Protein AF-A0A9D8ZMY1-F1 (afdb_monomer)

Nearest PDB structures (foldseek):
  2f09-assembly1_A  TM=7.467E-01  e=1.818E-03  Escherichia coli K-12
  3f6z-assembly1_B  TM=6.304E-01  e=6.529E-04  Pseudomonas aeruginosa
  4mis-assembly1_A  TM=6.567E-01  e=2.381E-03  Brucella abortus bv. 1 str. 9-941
  3pve-assembly2_B  TM=3.064E-01  e=1.052E+00  Mus musculus

Sequence (88 aa):
MTASLFAGGGPATDYIYECDGTAPVVARFLDGEVKLRIGVREVVLPQGRSGSGARYTDGKMVFWIKGRNATFDTGDGSQRKCRVTDRG

Structure (mmCIF, N/CA/C/O backbone):
data_AF-A0A9D8ZMY1-F1
#
_entry.id   AF-A0A9D8ZMY1-F1
#
loop_
_atom_site.group_PDB
_atom_site.id
_atom_site.type_symbol
_atom_site.label_atom_id
_atom_site.label_alt_id
_atom_site.label_comp_id
_atom_site.label_asym_id
_atom_site.label_entity_id
_atom_site.label_seq_id
_atom_site.pdbx_PDB_ins_code
_atom_site.Cartn_x
_atom_site.Cartn_y
_atom_site.Cartn_z
_atom_site.occupancy
_atom_site.B_iso_or_equiv
_atom_site.auth_seq_id
_atom_site.auth_comp_id
_atom_site.auth_asym_id
_atom_site.auth_atom_id
_atom_site.pdbx_PDB_model_num
ATOM 1 N N . MET A 1 1 ? -11.731 -37.614 -18.075 1.00 53.44 1 MET A N 1
ATOM 2 C CA . MET A 1 1 ? -10.732 -37.312 -17.023 1.00 53.44 1 MET A CA 1
ATOM 3 C C . MET A 1 1 ? -10.428 -35.830 -17.196 1.00 53.44 1 MET A C 1
ATOM 5 O O . MET A 1 1 ? -10.060 -35.480 -18.301 1.00 53.44 1 MET A O 1
ATOM 9 N N . THR A 1 2 ? -10.808 -34.901 -16.323 1.00 40.53 2 THR A N 1
ATOM 10 C CA . THR A 1 2 ? -10.407 -34.731 -14.916 1.00 40.53 2 THR A CA 1
ATOM 11 C C . THR A 1 2 ? -11.326 -33.709 -14.215 1.00 40.53 2 THR A C 1
ATOM 13 O O . THR A 1 2 ? -11.926 -32.859 -14.863 1.00 40.53 2 THR A O 1
ATOM 16 N N . ALA A 1 3 ? -11.414 -33.831 -12.889 1.00 44.09 3 ALA A N 1
ATOM 17 C CA . ALA A 1 3 ? -12.034 -32.933 -11.903 1.00 44.09 3 ALA A CA 1
ATOM 18 C C . ALA A 1 3 ? -11.411 -31.501 -11.941 1.00 44.09 3 ALA A C 1
ATOM 20 O O . ALA A 1 3 ? -10.418 -31.321 -12.634 1.00 44.09 3 ALA A O 1
ATOM 21 N N . SER A 1 4 ? -11.793 -30.430 -11.232 1.00 54.62 4 SER A N 1
ATOM 22 C CA . SER A 1 4 ? -12.679 -30.149 -10.095 1.00 54.62 4 SER A CA 1
ATOM 23 C C . SER A 1 4 ? -12.544 -28.643 -9.751 1.00 54.62 4 SER A C 1
ATOM 25 O O . SER A 1 4 ? -11.529 -28.053 -10.105 1.00 54.62 4 SER A O 1
ATOM 27 N N . LEU A 1 5 ? -13.483 -28.116 -8.944 1.00 49.91 5 LEU A N 1
ATOM 28 C CA . LEU A 1 5 ? -13.372 -26.977 -7.997 1.00 49.91 5 LEU A CA 1
ATOM 29 C C . LEU A 1 5 ? -13.128 -25.561 -8.558 1.00 49.91 5 LEU A C 1
ATOM 31 O O . LEU A 1 5 ? -12.058 -25.307 -9.073 1.00 49.91 5 LEU A O 1
ATOM 35 N N . PHE A 1 6 ? -14.032 -24.608 -8.275 1.00 45.03 6 PHE A N 1
ATOM 36 C CA . PHE A 1 6 ? -13.729 -23.471 -7.383 1.00 45.03 6 PHE A CA 1
ATOM 37 C C . PHE A 1 6 ? -15.001 -22.993 -6.669 1.00 45.03 6 PHE A C 1
ATOM 39 O O . PHE A 1 6 ? -16.071 -22.854 -7.256 1.00 45.03 6 PHE A O 1
ATOM 46 N N . ALA A 1 7 ? -14.852 -22.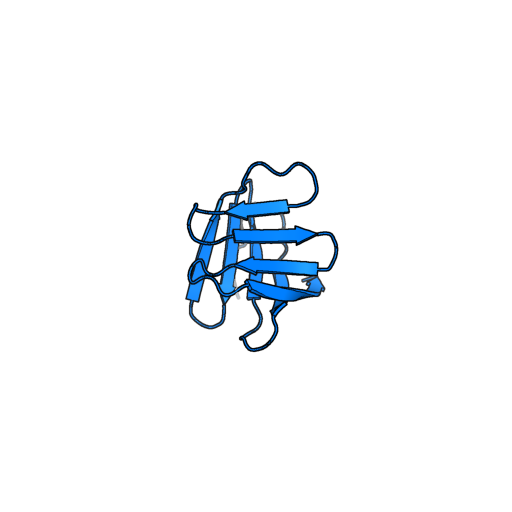847 -5.356 1.00 47.81 7 ALA A N 1
ATOM 47 C CA . ALA A 1 7 ? -15.867 -22.558 -4.360 1.00 47.81 7 ALA A CA 1
ATOM 48 C C . ALA A 1 7 ? -16.457 -21.141 -4.479 1.00 47.81 7 ALA A C 1
ATOM 50 O O . ALA A 1 7 ? -15.840 -20.237 -5.034 1.00 47.81 7 ALA A O 1
ATOM 51 N N . GLY A 1 8 ? -17.645 -20.955 -3.902 1.00 43.44 8 GLY A N 1
ATOM 52 C CA . GLY A 1 8 ? -18.344 -19.676 -3.824 1.00 43.44 8 GLY A CA 1
ATOM 53 C C . GLY A 1 8 ? -17.575 -18.592 -3.063 1.00 43.44 8 GLY A C 1
ATOM 54 O O . GLY A 1 8 ? -17.623 -18.525 -1.839 1.00 43.44 8 GLY A O 1
ATOM 55 N N . GLY A 1 9 ? -16.949 -17.694 -3.813 1.00 42.12 9 GLY A N 1
ATOM 56 C CA . GLY A 1 9 ? -16.547 -16.353 -3.405 1.00 42.12 9 GLY A CA 1
ATOM 57 C C . GLY A 1 9 ? -16.539 -15.499 -4.667 1.00 42.12 9 GLY A C 1
ATOM 58 O O . GLY A 1 9 ? -16.029 -15.952 -5.690 1.00 42.12 9 GLY A O 1
ATOM 59 N N . GLY A 1 10 ? -17.156 -14.313 -4.652 1.00 44.94 10 GLY A N 1
ATOM 60 C CA . GLY A 1 10 ? -17.064 -13.388 -5.791 1.00 44.94 10 GLY A CA 1
ATOM 61 C C . GLY A 1 10 ? -15.595 -13.177 -6.185 1.00 44.94 10 GLY A C 1
ATOM 62 O O . GLY A 1 10 ? -14.730 -13.334 -5.319 1.00 44.94 10 GLY A O 1
ATOM 63 N N . PRO A 1 11 ? -15.281 -12.880 -7.459 1.00 55.72 11 PRO A N 1
ATOM 64 C CA . PRO A 1 11 ? -13.896 -12.783 -7.898 1.00 55.72 11 PRO A CA 1
ATOM 65 C C . PRO A 1 11 ? -13.186 -11.745 -7.031 1.00 55.72 11 PRO A C 1
ATOM 67 O O . PRO A 1 11 ? -13.498 -10.557 -7.089 1.00 55.72 11 PRO A O 1
ATOM 70 N N . ALA A 1 12 ? -12.269 -12.203 -6.180 1.00 61.06 12 ALA A N 1
ATOM 71 C CA . ALA A 1 12 ? -11.367 -11.318 -5.473 1.00 61.06 12 ALA A CA 1
ATOM 72 C C . ALA A 1 12 ? -10.480 -10.693 -6.551 1.00 61.06 12 ALA A C 1
ATOM 74 O O . ALA A 1 12 ? -9.577 -11.348 -7.067 1.00 61.06 12 ALA A O 1
ATOM 75 N N . THR A 1 13 ? -10.831 -9.481 -6.978 1.00 72.12 13 THR A N 1
ATOM 76 C CA . THR A 1 13 ? -10.119 -8.770 -8.035 1.00 72.12 13 THR A CA 1
ATOM 77 C C . THR A 1 13 ? -8.732 -8.421 -7.519 1.00 72.12 13 THR A C 1
ATOM 79 O O . THR A 1 13 ? -8.587 -7.666 -6.551 1.00 72.12 13 THR A O 1
ATOM 82 N N . ASP A 1 14 ? -7.722 -8.997 -8.160 1.00 83.50 14 ASP A N 1
ATOM 83 C CA . ASP A 1 14 ? -6.327 -8.697 -7.886 1.00 83.50 14 ASP A CA 1
ATOM 84 C C . ASP A 1 14 ? -5.936 -7.451 -8.684 1.00 83.50 14 ASP A C 1
ATOM 86 O O . ASP A 1 14 ? -6.046 -7.408 -9.908 1.00 83.50 14 ASP A O 1
ATOM 90 N N . TYR A 1 15 ? -5.471 -6.418 -7.988 1.00 86.94 15 TYR A N 1
ATOM 91 C CA . TYR A 1 15 ? -4.984 -5.191 -8.610 1.00 86.94 15 TYR A CA 1
ATOM 92 C C . TYR A 1 15 ? -3.469 -5.138 -8.529 1.00 86.94 15 TYR A C 1
ATOM 94 O O . TYR A 1 15 ? -2.895 -5.260 -7.446 1.00 86.94 15 TYR A O 1
ATOM 102 N N . ILE A 1 16 ? -2.813 -4.913 -9.663 1.00 88.94 16 ILE A N 1
ATOM 103 C CA . ILE A 1 16 ? -1.356 -4.807 -9.712 1.00 88.94 16 ILE A CA 1
ATOM 104 C C . ILE A 1 16 ? -0.972 -3.332 -9.627 1.00 88.94 16 ILE A C 1
ATOM 106 O O . ILE A 1 16 ? -1.381 -2.507 -10.447 1.00 88.94 16 ILE A O 1
ATOM 110 N N . TYR A 1 17 ? -0.181 -3.010 -8.611 1.00 88.81 17 TYR A N 1
ATOM 111 C CA . TYR A 1 17 ? 0.372 -1.691 -8.365 1.00 88.81 17 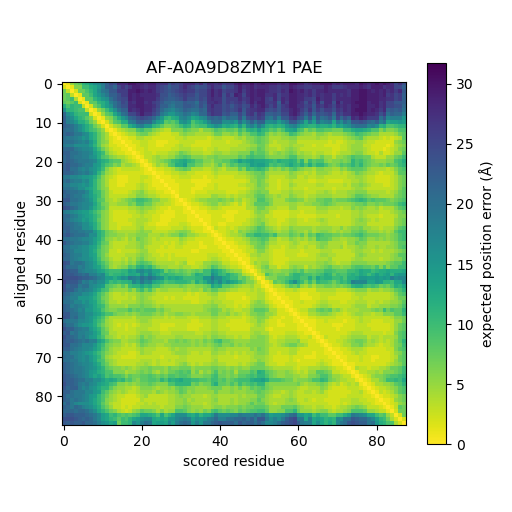TYR A CA 1
ATOM 112 C C . TYR A 1 17 ? 1.877 -1.706 -8.610 1.00 88.81 17 TYR A C 1
ATOM 114 O O . TYR A 1 17 ? 2.631 -2.370 -7.903 1.00 88.81 17 TYR A O 1
ATOM 122 N N . GLU A 1 18 ? 2.335 -0.926 -9.577 1.00 89.00 18 GLU A N 1
ATOM 123 C CA . GLU A 1 18 ? 3.758 -0.666 -9.761 1.00 89.00 18 GLU A CA 1
ATOM 124 C C . GLU A 1 18 ? 4.191 0.459 -8.832 1.00 89.00 18 GLU A C 1
ATOM 126 O O . GLU A 1 18 ? 3.652 1.565 -8.895 1.00 89.00 18 GLU A O 1
ATOM 131 N N . CYS A 1 19 ? 5.140 0.162 -7.949 1.00 86.56 19 CYS A N 1
ATOM 132 C CA . CYS A 1 19 ? 5.679 1.102 -6.976 1.00 86.56 19 CYS A CA 1
ATOM 133 C C . CYS A 1 19 ? 7.131 1.444 -7.319 1.00 86.56 19 CYS A C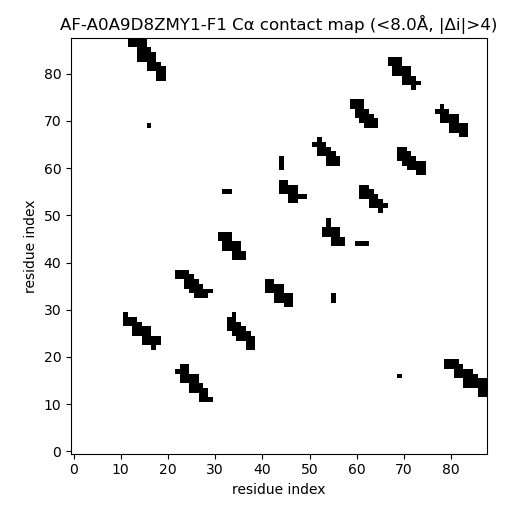 1
ATOM 135 O O . CYS A 1 19 ? 7.934 0.546 -7.584 1.00 86.56 19 CYS A O 1
ATOM 137 N N . ASP A 1 20 ? 7.485 2.727 -7.255 1.00 82.62 20 ASP A N 1
ATOM 138 C CA . ASP A 1 20 ? 8.829 3.198 -7.602 1.00 82.62 20 ASP A CA 1
ATOM 139 C C . ASP A 1 20 ? 9.909 2.542 -6.719 1.00 82.62 20 ASP A C 1
ATOM 141 O O . ASP A 1 20 ? 9.852 2.593 -5.487 1.00 82.62 20 ASP A O 1
ATOM 145 N N . GLY A 1 21 ? 10.910 1.924 -7.357 1.00 76.19 21 GLY A N 1
ATOM 146 C CA . GLY A 1 21 ? 12.059 1.317 -6.673 1.00 76.19 21 GLY A CA 1
ATOM 147 C C . GLY A 1 21 ? 11.771 -0.001 -5.943 1.00 76.19 21 GLY A C 1
ATOM 148 O O . GLY A 1 21 ? 12.581 -0.423 -5.118 1.00 76.19 21 GLY A O 1
ATOM 149 N N . THR A 1 22 ? 10.640 -0.661 -6.219 1.00 77.06 22 THR A N 1
ATOM 150 C CA . THR A 1 22 ? 10.273 -1.953 -5.610 1.00 77.06 22 THR A CA 1
ATOM 151 C C . THR A 1 22 ? 9.606 -2.901 -6.602 1.00 77.06 22 THR A C 1
ATOM 153 O O . THR A 1 22 ? 9.186 -2.496 -7.682 1.00 77.06 22 THR A O 1
ATOM 156 N N . ALA A 1 23 ? 9.504 -4.179 -6.227 1.00 84.44 23 ALA A N 1
ATOM 157 C CA . ALA A 1 23 ? 8.710 -5.153 -6.967 1.00 84.44 23 ALA A CA 1
ATOM 158 C C . ALA A 1 23 ? 7.230 -4.718 -7.052 1.00 84.44 23 ALA A C 1
ATOM 160 O O . ALA A 1 23 ? 6.745 -4.046 -6.135 1.00 84.44 23 ALA A O 1
ATOM 161 N N . PRO A 1 24 ? 6.500 -5.123 -8.108 1.00 85.69 24 PRO A N 1
ATOM 162 C CA . PRO A 1 24 ? 5.073 -4.854 -8.214 1.00 85.69 24 PRO A CA 1
ATOM 163 C C . PRO A 1 24 ? 4.320 -5.447 -7.020 1.00 85.69 24 PRO A C 1
ATOM 165 O O . PRO A 1 24 ? 4.624 -6.545 -6.541 1.00 85.69 24 PRO A O 1
ATOM 168 N N . VAL A 1 25 ? 3.332 -4.697 -6.548 1.00 88.75 25 VAL A N 1
ATOM 169 C CA . VAL A 1 25 ? 2.498 -5.033 -5.400 1.00 88.75 25 VAL A CA 1
ATOM 170 C C . VAL A 1 25 ? 1.154 -5.518 -5.909 1.00 88.75 25 VAL A C 1
ATOM 172 O O . VAL A 1 25 ? 0.406 -4.762 -6.521 1.00 88.75 25 VAL A O 1
ATOM 175 N N . VAL A 1 26 ? 0.832 -6.779 -5.649 1.00 90.25 26 VAL A N 1
ATOM 176 C CA . VAL A 1 26 ? -0.485 -7.338 -5.963 1.00 90.25 26 VAL A CA 1
ATOM 177 C C . VAL A 1 26 ? -1.390 -7.119 -4.760 1.00 90.25 26 VAL A C 1
ATOM 179 O O . VAL A 1 26 ? -1.128 -7.660 -3.690 1.00 90.25 26 VAL A O 1
ATOM 182 N N . ALA A 1 27 ? -2.431 -6.314 -4.922 1.00 89.19 27 ALA A N 1
ATOM 183 C CA . ALA A 1 27 ? -3.423 -6.035 -3.899 1.00 89.19 27 ALA A CA 1
ATOM 184 C C . ALA A 1 27 ? -4.699 -6.832 -4.174 1.00 89.19 27 ALA A C 1
ATOM 186 O O . ALA A 1 27 ? -5.426 -6.551 -5.126 1.00 89.19 27 ALA A O 1
ATOM 187 N N . ARG A 1 28 ? -4.977 -7.805 -3.312 1.00 88.88 28 ARG A N 1
ATOM 188 C CA . ARG A 1 28 ? -6.225 -8.563 -3.302 1.00 88.88 28 ARG A CA 1
ATOM 189 C C . ARG A 1 28 ? -7.156 -7.973 -2.258 1.00 88.88 28 ARG A C 1
ATOM 191 O O . ARG A 1 28 ? -6.875 -8.059 -1.060 1.00 88.88 28 ARG A O 1
ATOM 198 N N . PHE A 1 29 ? -8.254 -7.381 -2.703 1.00 85.12 29 PHE A N 1
ATOM 199 C CA . PHE A 1 29 ? -9.260 -6.830 -1.799 1.00 85.12 29 PHE A CA 1
ATOM 200 C C . PHE A 1 29 ? -10.176 -7.938 -1.282 1.00 85.12 29 PHE A C 1
ATOM 202 O O . PHE A 1 29 ? -10.695 -8.747 -2.049 1.00 85.12 29 PHE A O 1
ATOM 209 N N . LEU A 1 30 ? -10.341 -7.968 0.034 1.00 84.62 30 LEU A N 1
ATOM 210 C CA . LEU A 1 30 ? -11.258 -8.831 0.765 1.00 84.62 30 LEU A CA 1
ATOM 211 C C . LEU A 1 30 ? -12.305 -7.952 1.456 1.00 84.62 30 LEU A C 1
ATOM 213 O O . LEU A 1 30 ? -12.221 -6.722 1.428 1.00 84.62 30 LEU A O 1
ATOM 217 N N . ASP A 1 31 ? -13.291 -8.580 2.088 1.00 82.25 31 ASP A N 1
ATOM 218 C CA . ASP A 1 31 ? -14.308 -7.855 2.844 1.00 82.25 31 ASP A CA 1
ATOM 219 C C . ASP A 1 31 ? -13.680 -7.182 4.078 1.00 82.25 31 ASP A C 1
ATOM 221 O O . ASP A 1 31 ? -13.328 -7.841 5.054 1.00 82.25 31 ASP A O 1
ATOM 225 N N . GLY A 1 32 ? -13.456 -5.867 3.995 1.00 84.12 32 GLY A N 1
ATOM 226 C CA . GLY A 1 32 ? -12.859 -5.064 5.067 1.00 84.12 32 GLY A CA 1
ATOM 227 C C . GLY A 1 32 ? -11.336 -5.166 5.224 1.00 84.12 32 GLY A C 1
ATOM 228 O O . GLY A 1 32 ? -10.789 -4.551 6.136 1.00 84.12 32 GLY A O 1
ATOM 229 N N . GLU A 1 33 ? -10.623 -5.880 4.350 1.00 88.75 33 GLU A N 1
ATOM 230 C CA . GLU A 1 33 ? 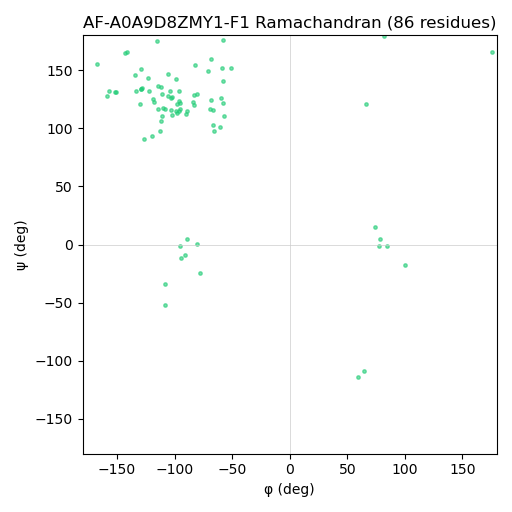-9.160 -6.029 4.412 1.00 88.75 33 GLU A CA 1
ATOM 231 C C . GLU A 1 33 ? -8.529 -6.048 3.012 1.00 88.75 33 GLU A C 1
ATOM 233 O O . GLU A 1 33 ? -9.201 -6.242 1.999 1.00 88.75 33 GLU A O 1
ATOM 238 N N . VAL A 1 34 ? -7.211 -5.865 2.936 1.00 89.56 34 VAL A N 1
ATOM 239 C CA . VAL A 1 34 ? -6.441 -6.063 1.704 1.00 89.56 34 VAL A CA 1
ATOM 240 C C . VAL A 1 34 ? -5.242 -6.961 1.971 1.00 89.56 34 VAL A C 1
ATOM 242 O O . VAL A 1 34 ? -4.499 -6.758 2.931 1.00 89.56 34 VAL A O 1
ATOM 245 N N . LYS A 1 35 ? -5.023 -7.943 1.095 1.00 91.50 35 LYS A N 1
ATOM 246 C CA . LYS A 1 35 ? -3.777 -8.710 1.053 1.00 91.50 35 LYS A CA 1
ATOM 247 C C . LYS A 1 35 ? -2.859 -8.110 0.004 1.00 91.50 35 LYS A C 1
ATOM 249 O O . LYS A 1 35 ? -3.171 -8.131 -1.182 1.00 91.50 35 LYS A O 1
ATOM 254 N N . LEU A 1 36 ? -1.734 -7.573 0.448 1.00 89.31 36 LEU A N 1
ATOM 255 C CA . LEU A 1 36 ? -0.673 -7.050 -0.397 1.00 89.31 36 LEU A CA 1
ATOM 256 C C . LEU A 1 36 ? 0.419 -8.103 -0.537 1.00 89.31 36 LEU A C 1
ATOM 258 O O . LEU A 1 36 ? 1.032 -8.507 0.451 1.00 89.31 36 LEU A O 1
ATOM 262 N N . ARG A 1 37 ? 0.704 -8.515 -1.767 1.00 89.75 37 ARG A N 1
ATOM 263 C CA . ARG A 1 37 ? 1.814 -9.409 -2.091 1.00 89.75 37 ARG A CA 1
ATOM 264 C C . ARG A 1 37 ? 2.900 -8.631 -2.820 1.00 89.75 37 ARG A C 1
ATOM 266 O O . ARG A 1 37 ? 2.676 -8.121 -3.913 1.00 89.75 37 ARG A O 1
ATOM 273 N N . ILE A 1 38 ? 4.071 -8.540 -2.200 1.00 87.19 38 ILE A N 1
ATOM 274 C CA . ILE A 1 38 ? 5.227 -7.759 -2.644 1.00 87.19 38 ILE A CA 1
ATOM 275 C C . ILE A 1 38 ? 6.380 -8.746 -2.850 1.00 87.19 38 ILE A C 1
ATOM 277 O O . ILE A 1 38 ? 7.085 -9.117 -1.906 1.00 87.19 38 ILE A O 1
ATOM 281 N N . GLY A 1 39 ? 6.543 -9.234 -4.080 1.00 83.81 39 GLY A N 1
ATOM 282 C CA . GLY A 1 39 ? 7.484 -10.319 -4.376 1.00 83.81 39 GLY A CA 1
ATOM 283 C C . GLY A 1 39 ? 7.152 -11.593 -3.586 1.00 83.81 39 GLY A C 1
ATOM 284 O O . GLY A 1 39 ? 6.112 -12.208 -3.810 1.00 83.81 39 GLY A O 1
ATOM 285 N N . VAL A 1 40 ? 8.035 -11.984 -2.659 1.00 81.19 40 VAL A N 1
ATOM 286 C CA . VAL A 1 40 ? 7.865 -13.163 -1.781 1.00 81.19 40 VAL A CA 1
ATOM 287 C C . VAL A 1 40 ? 7.163 -12.852 -0.456 1.00 81.19 40 VAL A C 1
ATOM 289 O O . VAL A 1 40 ? 6.846 -13.767 0.300 1.00 81.19 40 VAL A O 1
ATOM 292 N N . ARG A 1 41 ? 6.943 -11.570 -0.143 1.00 84.50 41 ARG A N 1
ATOM 293 C CA . ARG A 1 41 ? 6.327 -11.145 1.115 1.00 84.50 41 ARG A CA 1
ATOM 294 C C . ARG A 1 41 ? 4.836 -10.924 0.909 1.00 84.50 41 ARG A C 1
ATOM 296 O O . ARG A 1 41 ? 4.442 -10.227 -0.020 1.00 84.50 41 ARG A O 1
ATOM 303 N N . GLU A 1 42 ? 4.020 -11.466 1.800 1.00 88.50 42 GLU A N 1
ATOM 304 C CA . GLU A 1 42 ? 2.587 -11.185 1.863 1.00 88.50 42 GLU A CA 1
ATOM 305 C C . GLU A 1 42 ? 2.275 -10.453 3.168 1.00 88.50 42 GLU A C 1
ATOM 307 O O . GLU A 1 42 ? 2.813 -10.784 4.226 1.00 88.50 42 GLU A O 1
ATOM 312 N N . VAL A 1 43 ? 1.449 -9.417 3.079 1.00 89.25 43 VAL A N 1
ATOM 313 C CA . VAL A 1 43 ? 1.031 -8.588 4.208 1.00 89.25 43 VAL A CA 1
ATOM 314 C C . VAL A 1 43 ? -0.471 -8.397 4.119 1.00 89.25 43 VAL A C 1
ATOM 316 O O . VAL A 1 43 ? -0.991 -8.047 3.064 1.00 89.25 43 VAL A O 1
ATOM 319 N N . VAL A 1 44 ? -1.168 -8.602 5.229 1.00 90.44 44 VAL A N 1
ATOM 320 C CA . VAL A 1 44 ? -2.599 -8.319 5.330 1.00 90.44 44 VAL A CA 1
ATOM 321 C C . VAL A 1 44 ? -2.766 -7.019 6.095 1.00 90.44 44 VAL A C 1
ATOM 323 O O . VAL A 1 44 ? -2.216 -6.874 7.185 1.00 90.44 44 VAL A O 1
ATOM 326 N N . LEU A 1 45 ? -3.488 -6.067 5.512 1.00 89.81 45 LEU A N 1
ATOM 327 C CA . LEU A 1 45 ? -3.786 -4.788 6.142 1.00 89.81 45 LEU A CA 1
ATOM 328 C C . LEU A 1 45 ? -5.303 -4.636 6.289 1.00 89.81 45 LEU A C 1
ATOM 330 O O . LEU A 1 45 ? -6.017 -4.702 5.282 1.00 89.81 45 LEU A O 1
ATOM 334 N N . PRO A 1 46 ? -5.809 -4.386 7.506 1.00 90.19 46 PRO A N 1
ATOM 335 C CA . PRO A 1 46 ? -7.223 -4.122 7.694 1.00 90.19 46 PRO A CA 1
ATOM 336 C C . PRO A 1 46 ? -7.592 -2.754 7.117 1.00 90.19 46 PRO A C 1
ATOM 338 O O . PRO A 1 46 ? -6.777 -1.822 7.079 1.00 90.19 46 PRO A O 1
ATOM 341 N N . GLN A 1 47 ? -8.828 -2.623 6.642 1.00 87.62 47 GLN A N 1
ATOM 342 C CA . GLN A 1 47 ? -9.346 -1.362 6.131 1.00 87.62 47 GLN A CA 1
ATOM 343 C C . GLN A 1 47 ? -9.515 -0.378 7.289 1.00 87.62 47 GLN A C 1
ATOM 345 O O . GLN A 1 47 ? -10.308 -0.565 8.209 1.00 87.62 47 GLN A O 1
ATOM 350 N N . GLY A 1 48 ? -8.756 0.710 7.228 1.00 83.31 48 GLY A N 1
ATOM 351 C CA . GLY A 1 48 ? -8.877 1.817 8.155 1.00 83.31 48 GLY A CA 1
ATOM 352 C C . GLY A 1 48 ? -10.009 2.755 7.752 1.00 83.31 48 GLY A C 1
ATOM 353 O O . GLY A 1 48 ? -10.346 2.908 6.574 1.00 83.31 48 GLY A O 1
ATOM 354 N N . ARG A 1 49 ? -10.559 3.465 8.740 1.00 75.38 49 ARG A N 1
ATOM 355 C CA . ARG A 1 49 ? -11.538 4.529 8.495 1.00 75.38 49 ARG A CA 1
ATOM 356 C C . ARG A 1 49 ? -10.918 5.592 7.577 1.00 75.38 49 ARG A C 1
ATOM 358 O O . ARG A 1 49 ? -9.890 6.184 7.906 1.00 75.38 49 ARG A O 1
ATOM 365 N N . SER A 1 50 ? -11.544 5.834 6.430 1.00 66.75 50 SER A N 1
ATOM 366 C CA . SER A 1 50 ? -11.085 6.788 5.417 1.00 66.75 50 SER A CA 1
ATOM 367 C C . SER A 1 50 ? -12.224 7.724 5.033 1.00 66.75 50 SER A C 1
ATOM 369 O O . SER A 1 50 ? -13.338 7.265 4.802 1.00 66.75 50 SER A O 1
ATOM 371 N N . GLY A 1 51 ? -11.956 9.032 4.969 1.00 54.78 51 GLY A N 1
ATOM 372 C CA . GLY A 1 51 ? -12.946 10.027 4.537 1.00 54.78 51 GLY A CA 1
ATOM 373 C C . GLY A 1 51 ? -13.147 10.079 3.016 1.00 54.78 51 GLY A C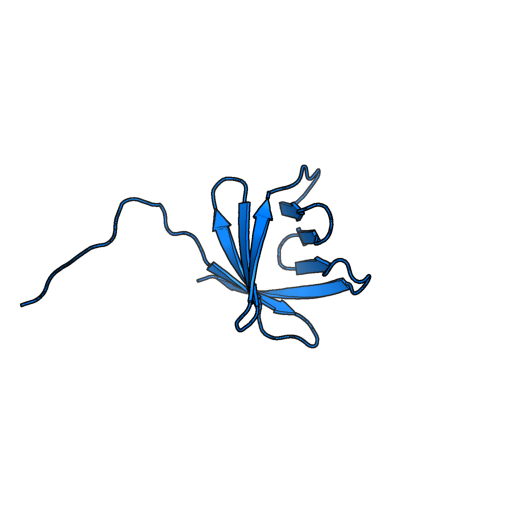 1
ATOM 374 O O . GLY A 1 51 ? -14.200 10.496 2.551 1.00 54.78 51 GLY A O 1
ATOM 375 N N . SER A 1 52 ? -12.150 9.656 2.228 1.00 62.25 52 SER A N 1
ATOM 376 C CA . SER A 1 52 ? -12.224 9.565 0.764 1.00 62.25 52 SER A CA 1
ATOM 377 C C . SER A 1 52 ? -11.163 8.589 0.247 1.00 62.25 52 SER A C 1
ATOM 379 O O . SER A 1 52 ? -9.982 8.695 0.593 1.00 62.25 52 SER A O 1
ATOM 381 N N . GLY A 1 53 ? -11.589 7.620 -0.564 1.00 73.38 53 GLY A N 1
ATOM 382 C CA . GLY A 1 53 ? -10.740 6.532 -1.056 1.00 73.38 53 GLY A CA 1
ATOM 383 C C . GLY A 1 53 ? -10.583 5.381 -0.061 1.00 73.38 53 GLY A C 1
ATOM 384 O O . GLY A 1 53 ? -11.118 5.414 1.048 1.00 73.38 53 GLY A O 1
ATOM 385 N N . ALA A 1 54 ? -9.828 4.362 -0.458 1.00 85.31 54 ALA A N 1
ATOM 386 C CA . ALA A 1 54 ? -9.632 3.158 0.339 1.00 85.31 54 ALA A CA 1
ATOM 387 C C . ALA A 1 54 ? -8.297 3.246 1.087 1.00 85.31 54 ALA A C 1
ATOM 389 O O . ALA A 1 54 ? -7.234 3.320 0.470 1.00 85.31 54 ALA A O 1
ATOM 390 N N . ARG A 1 55 ? -8.347 3.299 2.421 1.00 89.75 55 ARG A N 1
ATOM 391 C CA . ARG A 1 55 ? -7.161 3.316 3.283 1.00 89.75 55 ARG A CA 1
ATOM 392 C C . ARG A 1 55 ? -7.099 2.005 4.042 1.00 89.75 55 ARG A C 1
ATOM 394 O O . ARG A 1 55 ? -8.066 1.636 4.692 1.00 89.75 55 ARG A O 1
ATOM 401 N N . TYR A 1 56 ? -5.949 1.361 4.012 1.00 90.81 56 TYR A N 1
ATOM 402 C CA . TYR A 1 56 ? -5.665 0.142 4.749 1.00 90.81 56 TYR A CA 1
ATOM 403 C C . TYR A 1 56 ? -4.459 0.400 5.636 1.00 90.81 56 TYR A C 1
ATOM 405 O O . TYR A 1 56 ? -3.489 1.017 5.199 1.00 90.81 56 TYR A O 1
ATOM 413 N N . THR A 1 57 ? -4.541 0.032 6.906 1.00 88.62 57 THR A N 1
ATOM 414 C CA . THR A 1 57 ? -3.490 0.340 7.877 1.00 88.62 57 THR A CA 1
ATOM 415 C C . THR A 1 57 ? -3.540 -0.626 9.043 1.00 88.62 57 THR A C 1
ATOM 417 O O . THR A 1 57 ? -4.599 -0.806 9.630 1.00 88.62 57 THR A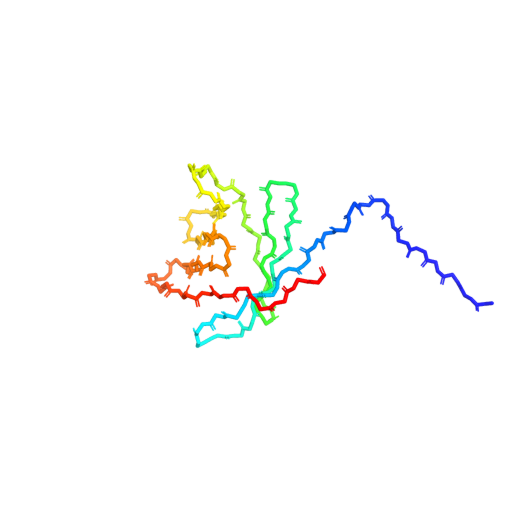 O 1
ATOM 420 N N . ASP A 1 58 ? -2.393 -1.184 9.431 1.00 85.69 58 ASP A N 1
ATOM 421 C CA . ASP A 1 58 ? -2.262 -1.983 10.663 1.00 85.69 58 ASP A CA 1
ATOM 422 C C . ASP A 1 58 ? -1.755 -1.151 11.862 1.00 85.69 58 ASP A C 1
ATOM 424 O O . ASP A 1 58 ? -1.610 -1.663 12.969 1.00 85.69 58 ASP A O 1
ATOM 428 N N . GLY A 1 59 ? -1.484 0.144 11.641 1.00 83.06 59 GLY A N 1
ATOM 429 C CA . GLY A 1 59 ? -0.905 1.069 12.623 1.00 83.06 59 GLY A CA 1
ATOM 430 C C . GLY A 1 59 ? 0.600 1.304 12.448 1.00 83.06 59 GLY A C 1
ATOM 431 O O . GLY A 1 59 ? 1.112 2.305 12.940 1.00 83.06 59 GLY A O 1
ATOM 432 N N . LYS A 1 60 ? 1.293 0.434 11.710 1.00 85.38 60 LYS A N 1
ATOM 433 C CA . LYS A 1 60 ? 2.693 0.584 11.289 1.00 85.38 60 LYS A CA 1
ATOM 434 C C . LYS A 1 60 ? 2.776 0.869 9.796 1.00 85.38 60 LYS A C 1
ATOM 436 O O . LYS A 1 60 ? 3.393 1.844 9.392 1.00 85.38 60 LYS A O 1
ATOM 441 N N . MET A 1 61 ? 2.133 0.033 8.987 1.00 88.00 61 MET A N 1
ATOM 442 C CA . MET A 1 61 ? 2.100 0.171 7.532 1.00 88.00 61 MET A CA 1
ATOM 443 C C . MET A 1 61 ? 0.796 0.830 7.095 1.00 88.00 61 MET A C 1
ATOM 44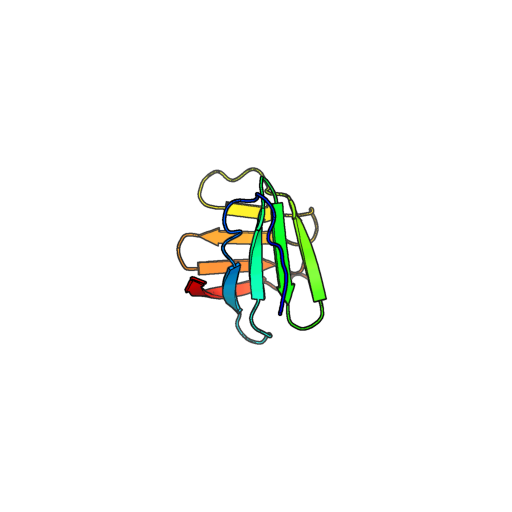5 O O . MET A 1 61 ? -0.266 0.542 7.651 1.00 88.00 61 MET A O 1
ATOM 449 N N . VAL A 1 62 ? 0.8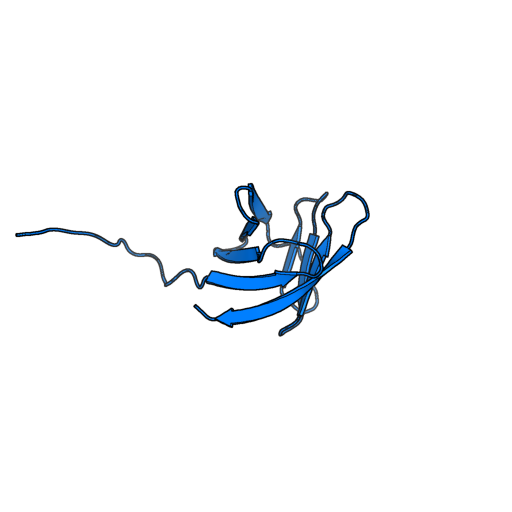62 1.686 6.075 1.00 89.69 62 VAL A N 1
ATOM 450 C CA . VAL A 1 62 ? -0.314 2.369 5.520 1.00 89.69 62 VAL A CA 1
ATOM 451 C C . VAL A 1 62 ? -0.334 2.204 4.009 1.00 89.69 62 VAL A C 1
ATOM 453 O O . VAL A 1 62 ? 0.559 2.663 3.308 1.00 89.69 62 VAL A O 1
ATOM 456 N N . PHE A 1 63 ? -1.398 1.610 3.487 1.00 90.38 63 PHE A N 1
ATOM 457 C CA . PHE A 1 63 ? -1.681 1.556 2.062 1.00 90.38 63 PHE A CA 1
ATOM 458 C C . PHE A 1 63 ? -2.906 2.409 1.755 1.00 90.38 63 PHE A C 1
ATOM 460 O O . PHE A 1 63 ? -4.034 2.060 2.102 1.00 90.38 63 PHE A O 1
ATOM 467 N N . TRP A 1 64 ? -2.690 3.569 1.142 1.00 90.06 64 TRP A N 1
ATOM 468 C CA . TRP A 1 64 ? -3.758 4.516 0.844 1.00 90.06 64 TRP A CA 1
ATOM 469 C C . TRP A 1 64 ? -3.961 4.674 -0.654 1.00 90.06 64 TRP A C 1
ATOM 471 O O . TRP A 1 64 ? -3.094 5.170 -1.367 1.00 90.06 64 TRP A O 1
ATOM 481 N N . ILE A 1 65 ? -5.141 4.288 -1.121 1.00 88.38 65 ILE A N 1
ATOM 482 C CA . ILE A 1 65 ? -5.521 4.286 -2.526 1.00 88.38 65 ILE A CA 1
ATOM 483 C C . ILE A 1 65 ? -6.409 5.493 -2.811 1.00 88.38 65 ILE A C 1
ATOM 485 O O . ILE A 1 65 ? -7.451 5.700 -2.180 1.00 88.38 65 ILE A O 1
ATOM 489 N N . LYS A 1 66 ? -6.009 6.267 -3.817 1.00 85.12 66 LYS A N 1
ATOM 490 C CA . LYS A 1 66 ? -6.728 7.428 -4.342 1.00 85.12 66 LYS A CA 1
ATOM 491 C C . LYS A 1 66 ? -6.915 7.274 -5.849 1.00 85.12 66 LYS A C 1
ATOM 493 O O . LYS A 1 66 ? -6.082 7.696 -6.656 1.00 85.12 66 LYS A O 1
ATOM 498 N N . GLY A 1 67 ? -8.033 6.666 -6.237 1.00 84.62 67 GLY A N 1
ATOM 499 C CA . GLY A 1 67 ? -8.362 6.420 -7.640 1.00 84.62 67 GLY A CA 1
ATOM 500 C C . GLY A 1 67 ? -7.372 5.450 -8.287 1.00 84.62 67 GLY A C 1
ATOM 501 O O . GLY A 1 67 ? -7.387 4.265 -7.983 1.00 84.62 67 GLY A O 1
ATOM 502 N N . ARG A 1 68 ? -6.517 5.954 -9.187 1.00 84.19 68 ARG A N 1
ATOM 503 C CA . ARG A 1 68 ? -5.495 5.156 -9.901 1.00 84.19 68 ARG A CA 1
ATOM 504 C C . ARG A 1 68 ? -4.115 5.171 -9.240 1.00 84.19 68 ARG A C 1
ATOM 506 O O . ARG A 1 68 ? -3.246 4.392 -9.619 1.00 84.19 68 ARG A O 1
ATOM 513 N N . ASN A 1 69 ? -3.909 6.054 -8.270 1.00 86.94 69 ASN A N 1
ATOM 514 C CA . ASN A 1 69 ? -2.654 6.154 -7.541 1.00 86.94 69 ASN A CA 1
ATOM 515 C C . ASN A 1 69 ? -2.838 5.557 -6.147 1.00 86.94 69 ASN A C 1
ATOM 517 O O . ASN A 1 69 ? -3.905 5.678 -5.546 1.00 86.94 69 ASN A O 1
ATOM 521 N N . ALA A 1 70 ? -1.789 4.949 -5.623 1.00 88.62 70 ALA A N 1
ATOM 522 C CA . ALA A 1 70 ? -1.705 4.477 -4.258 1.00 88.62 70 ALA A CA 1
ATOM 523 C C . ALA A 1 70 ? -0.414 4.987 -3.610 1.00 88.62 70 ALA A C 1
ATOM 525 O O . ALA A 1 70 ? 0.591 5.246 -4.269 1.00 88.62 70 ALA A O 1
ATOM 526 N N . THR A 1 71 ? -0.453 5.166 -2.301 1.00 89.94 71 THR A N 1
ATOM 527 C CA . THR A 1 71 ? 0.710 5.484 -1.481 1.00 89.94 71 THR A CA 1
ATOM 528 C C . THR A 1 71 ? 0.899 4.343 -0.506 1.00 89.94 71 THR A C 1
ATOM 530 O O . THR A 1 71 ? -0.026 4.021 0.241 1.00 89.94 71 THR A O 1
ATOM 533 N N . PHE A 1 72 ? 2.079 3.732 -0.535 1.00 89.06 72 PHE A N 1
ATOM 534 C CA . PHE A 1 72 ? 2.452 2.668 0.380 1.00 89.06 72 PHE A CA 1
ATOM 535 C C . PHE A 1 72 ? 3.537 3.157 1.333 1.00 89.06 72 PHE A C 1
ATOM 537 O O . PHE A 1 72 ? 4.669 3.411 0.927 1.00 89.06 72 PHE A O 1
ATOM 544 N N . ASP A 1 73 ? 3.167 3.305 2.595 1.00 89.62 73 ASP A N 1
ATOM 545 C CA . ASP A 1 73 ? 4.058 3.597 3.706 1.00 89.62 73 ASP A CA 1
ATOM 546 C C . ASP A 1 73 ? 4.445 2.276 4.375 1.00 89.62 73 ASP A C 1
ATOM 548 O O . ASP A 1 73 ? 3.583 1.553 4.888 1.00 89.62 73 ASP A O 1
ATOM 552 N N . THR A 1 74 ? 5.736 1.943 4.344 1.00 81.94 74 THR A N 1
ATOM 553 C CA . THR A 1 7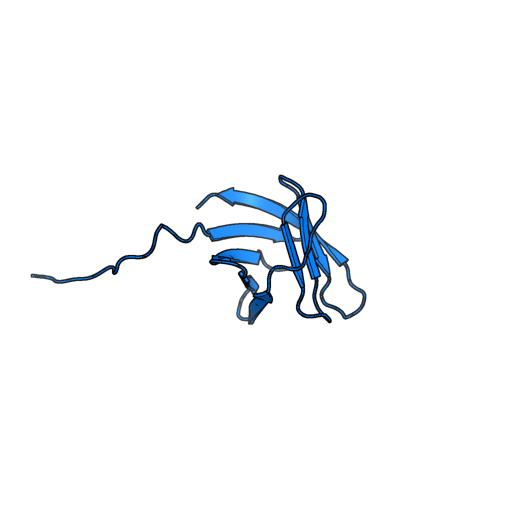4 ? 6.249 0.715 4.965 1.00 81.94 74 THR A CA 1
ATOM 554 C C . THR A 1 74 ? 6.448 0.824 6.477 1.00 81.94 74 THR A C 1
ATOM 556 O O . THR A 1 74 ? 6.846 -0.162 7.098 1.00 81.94 74 THR A O 1
ATOM 559 N N . GLY A 1 75 ? 6.148 1.976 7.088 1.00 81.19 75 GLY A N 1
ATOM 560 C CA . GLY A 1 75 ? 6.279 2.199 8.532 1.00 81.19 75 GLY A CA 1
ATOM 561 C C . GLY A 1 75 ? 7.711 2.444 9.012 1.00 81.19 75 GLY A C 1
ATOM 562 O O . GLY A 1 75 ? 7.936 2.695 10.191 1.00 81.19 75 GLY A O 1
ATOM 563 N N . ASP A 1 76 ? 8.681 2.401 8.103 1.00 79.69 76 ASP A N 1
ATOM 564 C CA . ASP A 1 76 ? 10.083 2.798 8.283 1.00 79.69 76 ASP A CA 1
ATOM 565 C C . ASP A 1 76 ? 10.306 4.293 7.968 1.00 79.69 76 ASP A C 1
ATOM 567 O O . ASP A 1 76 ? 11.441 4.761 7.953 1.00 79.69 76 ASP A O 1
ATOM 571 N N . GLY A 1 77 ? 9.229 5.036 7.687 1.00 75.69 77 GLY A N 1
ATOM 572 C CA . GLY A 1 77 ? 9.272 6.416 7.199 1.00 75.69 77 GLY A CA 1
ATOM 573 C C . GLY A 1 77 ? 9.449 6.536 5.681 1.00 75.69 77 GLY A C 1
ATOM 574 O O . GLY A 1 77 ? 9.442 7.650 5.155 1.00 75.69 77 GLY A O 1
ATOM 575 N N . SER A 1 78 ? 9.566 5.416 4.958 1.00 81.38 78 SER A N 1
ATOM 576 C CA . SER A 1 78 ? 9.656 5.406 3.499 1.00 81.38 78 SER A CA 1
ATOM 577 C C . SER A 1 78 ? 8.263 5.313 2.877 1.00 81.38 78 SER A C 1
ATOM 579 O O . SER A 1 78 ? 7.599 4.276 2.930 1.00 81.38 78 SER A O 1
ATOM 581 N N . GLN A 1 79 ? 7.837 6.386 2.213 1.00 84.69 79 GLN A N 1
ATOM 582 C CA . GLN A 1 79 ? 6.615 6.388 1.412 1.00 84.69 79 GLN A CA 1
ATOM 583 C C . GLN A 1 79 ? 6.936 6.123 -0.052 1.00 84.69 79 GLN A C 1
ATOM 585 O O . GLN A 1 79 ? 7.690 6.859 -0.688 1.00 84.69 79 GLN A O 1
ATOM 590 N N . ARG A 1 80 ? 6.317 5.085 -0.606 1.00 87.69 80 ARG A N 1
ATOM 591 C CA . ARG A 1 80 ? 6.431 4.723 -2.017 1.00 87.69 80 ARG A CA 1
ATOM 592 C C . ARG A 1 80 ? 5.170 5.133 -2.748 1.00 87.69 80 ARG A C 1
ATOM 594 O O . ARG A 1 80 ? 4.049 4.881 -2.295 1.00 87.69 80 ARG A O 1
ATOM 601 N N . LYS A 1 81 ? 5.358 5.788 -3.888 1.00 89.50 81 LYS A N 1
ATOM 602 C CA . LYS A 1 81 ? 4.266 6.075 -4.810 1.00 89.50 81 LYS A CA 1
ATOM 603 C C . LYS A 1 81 ? 4.060 4.847 -5.672 1.00 89.50 81 LYS A C 1
ATOM 605 O O . LYS A 1 81 ? 5.004 4.305 -6.235 1.00 89.50 81 LYS A O 1
ATOM 610 N N . CYS A 1 82 ? 2.815 4.419 -5.723 1.00 89.62 82 CYS A N 1
ATOM 611 C CA . CYS A 1 82 ? 2.377 3.253 -6.446 1.00 89.62 82 CYS A CA 1
ATOM 612 C C . CYS A 1 82 ? 1.295 3.670 -7.436 1.00 89.62 82 CYS A C 1
ATOM 614 O O . CYS A 1 82 ? 0.465 4.535 -7.145 1.00 89.62 82 CYS A O 1
ATOM 616 N N . ARG A 1 83 ? 1.271 3.057 -8.611 1.00 89.44 83 ARG A N 1
ATOM 617 C CA . ARG A 1 83 ? 0.252 3.310 -9.628 1.00 89.44 83 ARG A CA 1
ATOM 618 C C . ARG A 1 83 ? -0.348 1.992 -10.071 1.00 89.44 83 ARG A C 1
ATOM 620 O O . ARG A 1 83 ? 0.383 1.043 -10.323 1.00 89.44 83 ARG A O 1
ATOM 627 N N . VAL A 1 84 ? -1.673 1.947 -10.169 1.00 88.19 84 VAL A N 1
ATOM 628 C CA . VAL A 1 84 ? -2.350 0.767 -10.706 1.00 88.19 84 VAL A CA 1
ATOM 629 C C . VAL A 1 84 ? -2.043 0.657 -12.199 1.00 88.19 84 VAL A C 1
ATOM 631 O O . VAL A 1 84 ? -2.254 1.622 -12.942 1.00 88.19 84 VAL A O 1
ATOM 634 N N . THR A 1 85 ? -1.509 -0.482 -12.626 1.00 81.19 85 THR A N 1
ATOM 635 C CA . THR A 1 85 ? -1.171 -0.745 -14.033 1.00 81.19 85 THR A CA 1
ATOM 636 C C . THR A 1 85 ? -2.113 -1.740 -14.682 1.00 81.19 85 THR A C 1
ATOM 638 O O . THR A 1 85 ? -2.459 -1.542 -15.843 1.00 81.19 85 THR A O 1
ATOM 641 N N . ASP A 1 86 ? -2.603 -2.726 -13.933 1.00 65.06 86 ASP A N 1
ATOM 642 C CA . ASP A 1 86 ? -3.502 -3.751 -14.457 1.00 65.06 86 ASP A CA 1
ATOM 643 C C . ASP A 1 86 ? -4.699 -4.001 -13.528 1.00 65.06 86 ASP A C 1
ATOM 645 O O . ASP A 1 86 ? -4.595 -3.887 -12.299 1.00 65.06 86 ASP A O 1
ATOM 649 N N . ARG A 1 87 ? -5.850 -4.301 -14.142 1.00 58.53 87 ARG A N 1
ATOM 650 C CA . ARG A 1 87 ? -7.067 -4.764 -13.465 1.00 58.53 87 ARG A CA 1
ATOM 651 C C . ARG A 1 87 ? -7.277 -6.214 -13.898 1.00 58.53 87 ARG A C 1
ATOM 653 O O . ARG A 1 87 ? -7.780 -6.421 -15.000 1.00 58.53 87 ARG A O 1
ATOM 660 N N . GLY A 1 88 ? -6.845 -7.158 -13.062 1.00 45.06 88 GLY A N 1
ATOM 661 C CA . GLY A 1 88 ? -7.070 -8.587 -13.290 1.00 45.06 88 GLY A CA 1
ATOM 662 C C . GLY A 1 88 ? -8.543 -8.953 -13.233 1.00 45.06 88 GLY A C 1
ATOM 663 O O . GLY A 1 88 ? -9.261 -8.357 -12.399 1.00 45.06 88 GLY A O 1
#

Radius of gyration: 14.24 Å; Cα contacts (8 Å, |Δi|>4): 178; chains: 1; bounding box: 30×47×30 Å

Secondary structure (DSSP, 8-state):
-------S-----EEEEEETTS--EEEEEETTEEEEEETTEEEEEEEEP-SSSEEEE-SS-EEEEETTEEEEE-SSS-EEEEEEEEE-

Solvent-accessible surface area (backbone atoms only — not comparable to full-atom values): 5075 Å² total; per-residue (Å²): 142,81,88,81,90,85,77,99,65,79,83,64,50,41,34,36,24,49,28,71,97,53,66,53,32,38,37,34,54,51,96,64,29,35,39,38,34,46,75,91,46,73,47,76,27,42,53,38,94,54,97,76,56,56,30,25,37,73,85,57,37,38,42,40,36,54,89,62,39,33,39,39,30,70,55,81,81,53,73,33,57,24,35,60,77,47,82,96

Foldseek 3Di:
DDDDDDDDDPPQKWWWKDWPPFAIWTWGDDDQWIWTDGPPDIDIFGFDDDPAATWTHPPQWIWGDDPQWIWTDNSPRDIIIIGTDDTD

pLDDT: mean 78.94, std 14.71, range [40.53, 91.5]

Mean predicted aligned error: 8.65 Å